Protein AF-A0A246FL75-F1 (afdb_monomer)

Radius of gyration: 16.28 Å; Cα contacts (8 Å, |Δi|>4): 115; chains: 1; bounding box: 49×31×41 Å

Foldseek 3Di:
DDDPVVVVLVVLLVVLLVVLLVVLCVVLVHDSLLSVLLVLLVVCVVVPPQWAALVNSVVVCVVPPVVVPVPPPPPCVVCVVSVQWDADPRRTTHGDPNVVVSVVSSVVSSVVSSCVSVVVPPDD

InterPro domains:
  IPR036388 Winged helix-like DNA-binding domain superfamily [G3DSA:1.10.10.10] (5-122)

Structure (mmCIF, N/CA/C/O backbone):
data_AF-A0A246FL75-F1
#
_entry.id   AF-A0A246FL75-F1
#
loop_
_atom_site.group_PDB
_atom_site.id
_atom_site.type_symbol
_atom_site.label_atom_id
_atom_site.label_alt_id
_atom_site.label_comp_id
_atom_site.label_asym_id
_atom_site.label_entity_id
_atom_site.label_seq_id
_atom_site.pdbx_PDB_ins_code
_atom_site.Cartn_x
_atom_site.Cartn_y
_atom_site.Cartn_z
_atom_site.occupancy
_atom_site.B_iso_or_equiv
_atom_site.auth_seq_id
_atom_site.auth_comp_id
_atom_site.auth_asym_id
_atom_site.auth_atom_id
_atom_site.pdbx_PDB_model_num
ATOM 1 N N . MET A 1 1 ? 35.292 -5.718 -15.835 1.00 43.62 1 MET A N 1
ATOM 2 C CA . MET A 1 1 ? 34.703 -6.523 -14.744 1.00 43.62 1 MET A CA 1
ATOM 3 C C . MET A 1 1 ? 33.230 -6.703 -15.074 1.00 43.62 1 MET A C 1
ATOM 5 O O . MET A 1 1 ? 32.559 -5.697 -15.254 1.00 43.62 1 MET A O 1
ATOM 9 N N . GLN A 1 2 ? 32.762 -7.935 -15.292 1.00 46.88 2 GLN A N 1
ATOM 10 C CA . GLN A 1 2 ? 31.344 -8.217 -15.548 1.00 46.88 2 GLN A CA 1
ATOM 11 C C . GLN A 1 2 ? 30.618 -8.287 -14.202 1.00 46.88 2 GLN A C 1
ATOM 13 O O . GLN A 1 2 ? 31.023 -9.066 -13.342 1.00 46.88 2 GLN A O 1
ATOM 18 N N . LEU A 1 3 ? 29.587 -7.459 -14.013 1.00 48.62 3 LEU A N 1
ATOM 19 C CA . LEU A 1 3 ? 28.677 -7.589 -12.876 1.00 48.62 3 LEU A CA 1
ATOM 20 C C . LEU A 1 3 ? 28.057 -8.995 -12.917 1.00 48.62 3 LEU A C 1
ATOM 22 O O . LEU A 1 3 ? 27.610 -9.414 -13.991 1.00 48.62 3 LEU A O 1
ATOM 26 N N . PRO A 1 4 ? 28.049 -9.743 -11.801 1.00 53.09 4 PRO A N 1
ATOM 27 C CA . PRO A 1 4 ? 27.429 -11.057 -11.756 1.00 53.09 4 PRO A CA 1
ATOM 28 C C . PRO A 1 4 ? 25.963 -10.947 -12.190 1.00 53.09 4 PRO A C 1
ATOM 30 O O . PRO A 1 4 ? 25.232 -10.048 -11.779 1.00 53.09 4 PRO A O 1
ATOM 33 N N . THR A 1 5 ? 25.523 -11.873 -13.039 1.00 56.25 5 THR A N 1
ATOM 34 C CA . THR A 1 5 ? 24.214 -11.875 -13.717 1.00 56.25 5 THR A CA 1
ATOM 35 C C . THR A 1 5 ? 23.024 -11.735 -12.759 1.00 56.25 5 THR A C 1
ATOM 37 O O . THR A 1 5 ? 21.974 -11.228 -13.143 1.00 56.25 5 THR A O 1
ATOM 40 N N . LEU A 1 6 ? 23.200 -12.140 -11.499 1.00 51.84 6 LEU A N 1
ATOM 41 C CA . LEU A 1 6 ? 22.228 -11.991 -10.414 1.00 51.84 6 LEU A CA 1
ATOM 42 C C . LEU A 1 6 ? 22.017 -10.531 -9.982 1.00 51.84 6 LEU A C 1
ATOM 44 O O . LEU A 1 6 ? 20.881 -10.131 -9.737 1.00 51.84 6 LEU A O 1
ATOM 48 N N . GLU A 1 7 ? 23.071 -9.715 -9.940 1.00 53.50 7 GLU A N 1
ATOM 49 C CA . GLU A 1 7 ? 22.963 -8.291 -9.598 1.00 53.50 7 GLU A CA 1
ATOM 50 C C . GLU A 1 7 ? 22.270 -7.509 -10.717 1.00 53.50 7 GLU A C 1
ATOM 52 O O . GLU A 1 7 ? 21.396 -6.686 -10.452 1.00 53.50 7 GLU A O 1
ATOM 57 N N . LEU A 1 8 ? 22.554 -7.845 -11.979 1.00 54.34 8 LEU A N 1
ATOM 58 C CA . LEU A 1 8 ? 21.854 -7.283 -13.142 1.00 54.34 8 LEU A CA 1
ATOM 59 C C . LEU A 1 8 ? 20.356 -7.644 -13.155 1.00 54.34 8 LEU A C 1
ATOM 61 O O . LEU A 1 8 ? 19.514 -6.806 -13.483 1.00 54.34 8 LEU A O 1
ATOM 65 N N . GLN A 1 9 ? 19.995 -8.865 -12.749 1.00 54.00 9 GLN A N 1
ATOM 66 C CA . GLN A 1 9 ? 18.594 -9.281 -12.598 1.00 54.00 9 GLN A CA 1
ATOM 67 C C . GLN A 1 9 ? 17.888 -8.585 -11.420 1.00 54.00 9 GLN A C 1
ATOM 69 O O . GLN A 1 9 ? 16.700 -8.271 -11.504 1.00 54.00 9 GLN A O 1
ATOM 74 N N . GLY A 1 10 ? 18.604 -8.310 -10.327 1.00 55.41 10 GLY A N 1
ATOM 75 C CA . GLY A 1 10 ? 18.089 -7.517 -9.207 1.00 55.41 10 GLY A CA 1
ATOM 76 C C . GLY A 1 10 ? 17.820 -6.061 -9.598 1.00 55.41 10 GLY A C 1
ATOM 77 O O . GLY A 1 10 ? 16.738 -5.535 -9.330 1.00 55.41 10 GLY A O 1
ATOM 78 N N . LEU A 1 11 ? 18.762 -5.439 -10.313 1.00 56.28 11 LEU A N 1
ATOM 79 C CA . LEU A 1 11 ? 18.657 -4.057 -10.795 1.00 56.28 11 LEU A CA 1
ATOM 80 C C . LEU A 1 11 ? 17.522 -3.880 -11.815 1.00 56.28 11 LEU A C 1
ATOM 82 O O . LEU A 1 11 ? 16.777 -2.904 -11.750 1.00 56.28 11 LEU A O 1
ATOM 86 N N . THR A 1 12 ? 17.331 -4.845 -12.718 1.00 59.06 12 THR A N 1
ATOM 87 C CA . THR A 1 12 ? 16.228 -4.819 -13.696 1.00 59.06 12 THR A CA 1
ATOM 88 C C . THR A 1 12 ? 14.854 -5.001 -13.044 1.00 59.06 12 THR A C 1
ATOM 90 O O . THR A 1 12 ? 13.907 -4.326 -13.446 1.00 59.06 12 THR A O 1
ATOM 93 N N . ARG A 1 13 ? 14.729 -5.820 -11.985 1.00 57.38 13 ARG A N 1
ATOM 94 C CA . ARG A 1 13 ? 13.484 -5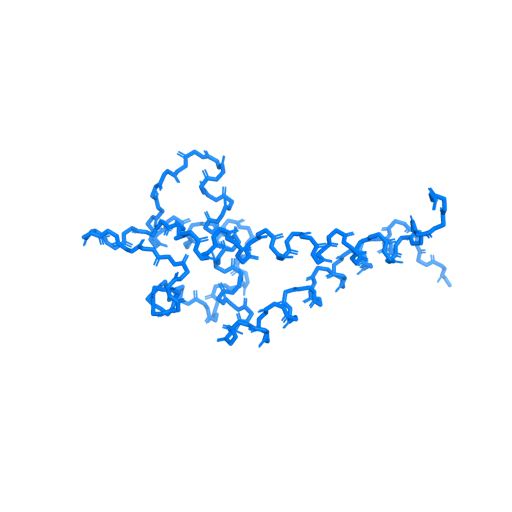.917 -11.190 1.00 57.38 13 ARG A CA 1
ATOM 95 C C . ARG A 1 13 ? 13.166 -4.629 -10.445 1.00 57.38 13 ARG A C 1
ATOM 97 O O . ARG A 1 13 ? 12.018 -4.190 -10.473 1.00 57.38 13 ARG A O 1
ATOM 104 N N . ALA A 1 14 ? 14.164 -4.029 -9.798 1.00 59.53 14 ALA A N 1
ATOM 105 C CA . ALA A 1 14 ? 13.992 -2.776 -9.070 1.00 59.53 14 A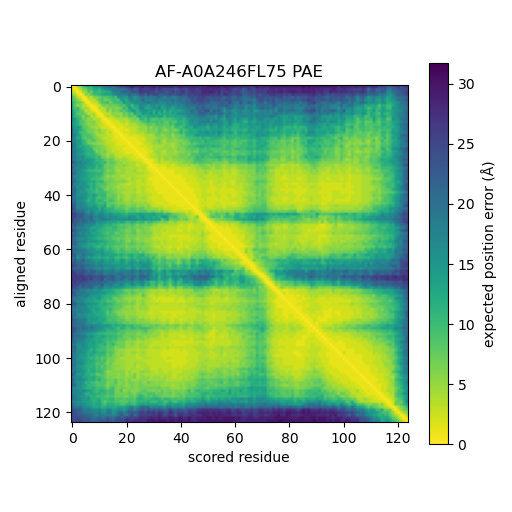LA A CA 1
ATOM 106 C C . ALA A 1 14 ? 13.586 -1.631 -10.015 1.00 59.53 14 ALA A C 1
ATOM 108 O O . ALA A 1 14 ? 12.655 -0.886 -9.712 1.00 59.53 14 ALA A O 1
ATOM 109 N N . ALA A 1 15 ? 14.200 -1.549 -11.200 1.00 59.69 15 ALA A N 1
ATOM 110 C CA . ALA A 1 15 ? 13.850 -0.563 -12.221 1.00 59.69 15 ALA A CA 1
ATOM 111 C C . ALA A 1 15 ? 12.441 -0.787 -12.804 1.00 59.69 15 ALA A C 1
ATOM 113 O O . ALA A 1 15 ? 11.664 0.159 -12.914 1.00 59.69 15 ALA A O 1
ATOM 114 N N . ALA A 1 16 ? 12.069 -2.033 -13.122 1.00 60.72 16 ALA A N 1
ATOM 115 C CA . ALA A 1 16 ? 10.723 -2.366 -13.597 1.00 60.72 16 ALA A CA 1
ATOM 116 C C . ALA A 1 16 ? 9.645 -2.050 -12.546 1.00 60.72 16 ALA A C 1
ATOM 118 O O . ALA A 1 16 ? 8.567 -1.567 -12.884 1.00 60.72 16 ALA A O 1
ATOM 119 N N . TYR A 1 17 ? 9.936 -2.292 -11.266 1.00 64.62 17 TYR A N 1
ATOM 120 C CA . TYR A 1 17 ? 9.052 -1.923 -10.164 1.00 64.62 17 TYR A CA 1
ATOM 121 C C . TYR A 1 17 ? 8.928 -0.402 -10.023 1.00 64.62 17 TYR A C 1
ATOM 123 O O . TYR A 1 17 ? 7.815 0.113 -10.047 1.00 64.62 17 TYR A O 1
ATOM 131 N N . SER A 1 18 ? 10.049 0.322 -9.971 1.00 66.50 18 SER A N 1
ATOM 132 C CA . SER A 1 18 ? 10.076 1.786 -9.856 1.00 66.50 18 SER A CA 1
ATOM 133 C C . SER A 1 18 ? 9.318 2.475 -10.991 1.00 66.50 18 SER A C 1
ATOM 135 O O . SER A 1 18 ? 8.466 3.329 -10.740 1.00 66.50 18 SER A O 1
ATOM 137 N N . ASN A 1 19 ? 9.528 2.037 -12.233 1.00 66.88 19 ASN A N 1
ATOM 138 C CA . ASN A 1 19 ? 8.785 2.584 -13.356 1.00 66.88 19 ASN A CA 1
ATOM 139 C C . ASN A 1 19 ? 7.277 2.290 -13.189 1.00 66.88 19 ASN A C 1
ATOM 141 O O . ASN A 1 19 ? 6.450 3.144 -13.508 1.00 66.88 19 ASN A O 1
ATOM 145 N N . ALA A 1 20 ? 6.890 1.066 -12.785 1.00 66.38 20 ALA A N 1
ATOM 146 C CA . ALA A 1 20 ? 5.476 0.670 -12.721 1.00 66.38 20 ALA A CA 1
ATOM 147 C C . ALA A 1 20 ? 4.722 1.499 -11.672 1.00 66.38 20 ALA A C 1
ATOM 149 O O . ALA A 1 20 ? 3.561 1.863 -11.876 1.00 66.38 20 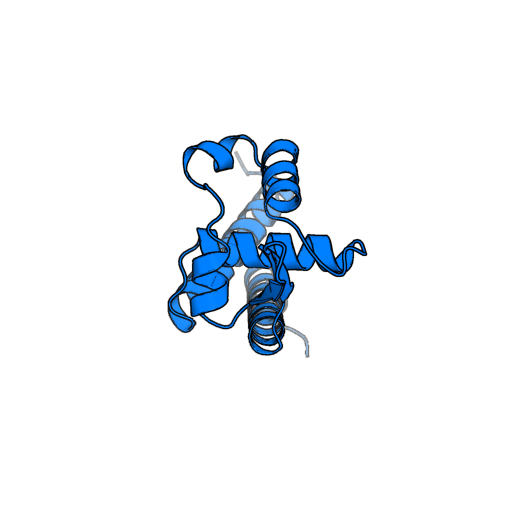ALA A O 1
ATOM 150 N N . LEU A 1 21 ? 5.413 1.842 -10.581 1.00 69.06 21 LEU A N 1
ATOM 151 C CA . LEU A 1 21 ? 4.934 2.787 -9.581 1.00 69.06 21 LEU A CA 1
ATOM 152 C C . LEU A 1 21 ? 4.772 4.189 -10.167 1.00 69.06 21 LEU A C 1
ATOM 154 O O . LEU A 1 21 ? 3.722 4.793 -9.973 1.00 69.06 21 LEU A O 1
ATOM 158 N N . ALA A 1 22 ? 5.767 4.691 -10.905 1.00 70.88 22 ALA A N 1
ATOM 159 C CA . ALA A 1 22 ? 5.730 6.026 -11.501 1.00 70.88 22 ALA A CA 1
ATOM 160 C C . ALA A 1 22 ? 4.601 6.186 -12.536 1.00 70.88 22 ALA A C 1
ATOM 162 O O . ALA A 1 22 ? 3.916 7.209 -12.565 1.00 70.88 22 ALA A O 1
ATOM 163 N N . GLU A 1 23 ? 4.358 5.166 -13.358 1.00 70.50 23 GLU A N 1
ATOM 164 C CA . GLU A 1 23 ? 3.300 5.200 -14.370 1.00 70.50 23 GLU A CA 1
ATOM 165 C C . GLU A 1 23 ? 1.905 5.143 -13.732 1.00 70.50 23 GLU A C 1
ATOM 167 O O . GLU A 1 23 ? 1.012 5.905 -14.099 1.00 70.50 23 GLU A O 1
ATOM 172 N N . ALA A 1 24 ? 1.712 4.301 -12.716 1.00 66.81 24 ALA A N 1
ATOM 173 C CA . ALA A 1 24 ? 0.455 4.266 -11.976 1.00 66.81 24 ALA A CA 1
ATOM 174 C C . ALA A 1 24 ? 0.223 5.536 -11.149 1.00 66.81 24 ALA A C 1
ATOM 176 O O . ALA A 1 24 ? -0.912 6.001 -11.056 1.00 66.81 24 ALA A O 1
ATOM 177 N N . ALA A 1 25 ? 1.286 6.115 -10.586 1.00 72.50 25 ALA A N 1
ATOM 178 C CA . ALA A 1 25 ? 1.245 7.412 -9.924 1.00 72.50 25 ALA A CA 1
ATOM 179 C C . ALA A 1 25 ? 0.713 8.480 -10.893 1.00 72.50 25 ALA A C 1
ATOM 181 O O . ALA A 1 25 ? -0.272 9.154 -10.604 1.00 72.50 25 ALA A O 1
ATOM 182 N N . LYS A 1 26 ? 1.262 8.532 -12.110 1.00 76.44 26 LYS A N 1
ATOM 183 C CA . LYS A 1 26 ? 0.835 9.461 -13.162 1.00 76.44 26 LYS A CA 1
ATOM 184 C C . LYS A 1 26 ? -0.605 9.231 -13.636 1.00 76.44 26 LYS A C 1
ATOM 186 O O . LYS A 1 26 ? -1.347 10.190 -13.813 1.00 76.44 26 LYS A O 1
ATOM 191 N N . GLN A 1 27 ? -1.019 7.979 -13.839 1.00 71.38 27 GLN A N 1
ATOM 192 C CA . GLN A 1 27 ? -2.368 7.649 -14.327 1.00 71.38 27 GLN A CA 1
ATOM 193 C C . GLN A 1 27 ? -3.476 7.952 -13.312 1.00 71.38 27 GLN A C 1
ATOM 195 O O . GLN A 1 27 ? -4.632 8.135 -13.696 1.00 71.38 27 GLN A O 1
ATOM 200 N N . HIS A 1 28 ? -3.135 7.993 -12.025 1.00 69.75 28 HIS A N 1
ATOM 201 C CA . HIS A 1 28 ? -4.092 8.179 -10.939 1.00 69.75 28 HIS A CA 1
ATOM 202 C C . HIS A 1 28 ? -3.910 9.492 -10.170 1.00 69.75 28 HIS A C 1
ATOM 204 O O . HIS A 1 28 ? -4.585 9.669 -9.157 1.00 69.75 28 HIS A O 1
ATOM 210 N N . ASP A 1 29 ? -3.059 10.392 -10.677 1.00 78.50 29 ASP A N 1
ATOM 211 C CA . ASP A 1 29 ? -2.704 11.677 -10.058 1.00 78.50 29 ASP A CA 1
ATOM 212 C C . ASP A 1 29 ? -2.242 11.516 -8.598 1.00 78.50 29 ASP A C 1
ATOM 214 O O . ASP A 1 29 ? -2.673 12.214 -7.682 1.00 78.50 29 ASP A O 1
ATOM 218 N N . LEU A 1 30 ? -1.398 10.506 -8.375 1.00 79.19 30 LEU A N 1
ATOM 219 C CA . LEU A 1 30 ? -0.810 10.188 -7.081 1.00 79.19 30 LEU A CA 1
ATOM 220 C C . LEU A 1 30 ? 0.677 10.526 -7.070 1.00 79.19 30 LEU A C 1
ATOM 222 O O . LEU A 1 30 ? 1.357 10.472 -8.092 1.00 79.19 30 LEU A O 1
ATOM 226 N N . THR A 1 31 ? 1.207 10.805 -5.886 1.00 78.81 31 THR A N 1
ATOM 227 C CA . THR A 1 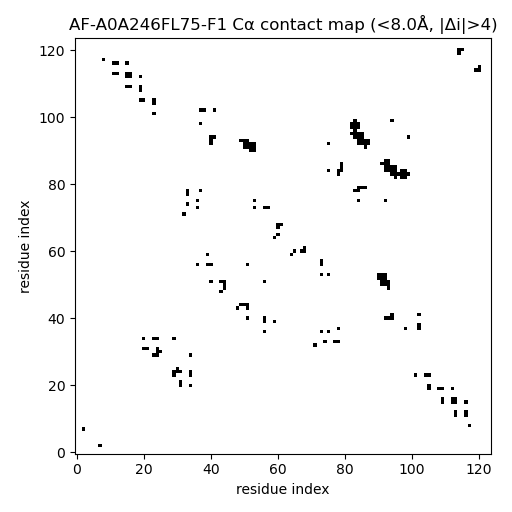31 ? 2.649 10.864 -5.646 1.00 78.81 31 THR A CA 1
ATOM 228 C C . THR A 1 31 ? 3.221 9.459 -5.435 1.00 78.81 31 THR A C 1
ATOM 230 O O . THR A 1 31 ? 2.496 8.520 -5.093 1.00 78.81 31 THR A O 1
ATOM 233 N N . ALA A 1 32 ? 4.538 9.304 -5.600 1.00 75.38 32 ALA A N 1
ATOM 234 C CA . ALA A 1 32 ? 5.225 8.044 -5.305 1.00 75.38 32 ALA A CA 1
ATOM 235 C C . ALA A 1 32 ? 4.957 7.579 -3.859 1.00 75.38 32 ALA A C 1
ATOM 237 O O . ALA A 1 32 ? 4.565 6.432 -3.649 1.00 75.38 32 ALA A O 1
ATOM 238 N N . ASP A 1 33 ? 5.030 8.499 -2.892 1.00 76.94 33 ASP A N 1
ATOM 239 C CA . ASP A 1 33 ? 4.761 8.232 -1.471 1.00 76.94 33 ASP A CA 1
ATOM 240 C C . ASP A 1 33 ? 3.339 7.712 -1.222 1.00 76.94 33 ASP A C 1
ATOM 242 O O . ASP A 1 33 ? 3.110 6.840 -0.380 1.00 76.94 33 ASP A O 1
ATOM 246 N N . GLN A 1 34 ? 2.355 8.228 -1.965 1.00 79.19 34 GLN A N 1
ATOM 247 C CA . GLN A 1 34 ? 0.967 7.777 -1.873 1.00 79.19 34 GLN A CA 1
ATOM 248 C C . GLN A 1 34 ? 0.806 6.353 -2.405 1.00 79.19 34 GLN A C 1
ATOM 250 O O . GLN A 1 34 ? 0.128 5.534 -1.781 1.00 79.19 34 GLN A O 1
ATOM 255 N N . VAL A 1 35 ? 1.449 6.035 -3.530 1.00 80.25 35 VAL A N 1
ATOM 256 C CA . VAL A 1 35 ? 1.450 4.673 -4.077 1.00 80.25 35 VAL A CA 1
ATOM 257 C C . VAL A 1 35 ? 2.158 3.712 -3.118 1.00 80.25 35 VAL A C 1
ATOM 259 O O . VAL A 1 35 ? 1.643 2.625 -2.854 1.00 80.25 35 VAL A O 1
ATOM 262 N N . GLN A 1 36 ? 3.285 4.120 -2.536 1.00 78.81 36 GLN A N 1
ATOM 263 C CA . GLN A 1 36 ? 4.019 3.326 -1.551 1.00 78.81 36 GLN A CA 1
ATOM 264 C C . GLN A 1 36 ? 3.177 3.069 -0.299 1.00 78.81 36 GLN A C 1
ATOM 266 O O . GLN A 1 36 ? 3.029 1.922 0.115 1.00 78.81 36 GLN A O 1
ATOM 271 N N . THR A 1 37 ? 2.513 4.098 0.232 1.00 82.62 37 THR A N 1
ATOM 272 C CA . THR A 1 37 ? 1.576 3.952 1.356 1.00 82.62 37 THR A CA 1
ATOM 273 C C . THR A 1 37 ? 0.452 2.965 1.023 1.00 82.62 37 THR A C 1
ATOM 275 O O . THR A 1 37 ? 0.096 2.119 1.845 1.00 82.62 37 THR A O 1
ATOM 278 N N . LEU A 1 38 ? -0.102 3.023 -0.194 1.00 83.94 38 LEU A N 1
ATOM 279 C CA . LEU A 1 38 ? -1.151 2.103 -0.641 1.00 83.94 38 LEU A CA 1
ATOM 280 C C . LEU A 1 38 ? -0.664 0.645 -0.685 1.00 83.94 38 LEU A C 1
ATOM 282 O O . LEU A 1 38 ? -1.420 -0.271 -0.357 1.00 83.94 38 LEU A O 1
ATOM 286 N N . LEU A 1 39 ? 0.595 0.422 -1.064 1.00 83.12 39 LEU A N 1
ATOM 287 C CA . LEU A 1 39 ? 1.220 -0.902 -1.088 1.00 83.12 39 LEU A CA 1
ATOM 288 C C . LEU A 1 39 ? 1.491 -1.435 0.318 1.00 83.12 39 LEU A C 1
ATOM 290 O O . LEU A 1 39 ? 1.218 -2.607 0.577 1.00 83.12 39 LEU A O 1
ATOM 294 N N . VAL A 1 40 ? 1.947 -0.580 1.236 1.00 84.69 40 VAL A N 1
ATOM 295 C CA . VAL A 1 40 ? 2.099 -0.937 2.654 1.00 84.69 40 VAL A CA 1
ATOM 296 C C . VAL A 1 40 ? 0.746 -1.319 3.252 1.00 84.69 40 VAL A C 1
ATOM 298 O O . VAL A 1 40 ? 0.621 -2.372 3.877 1.00 84.69 40 VAL A O 1
ATOM 301 N N . LEU A 1 41 ? -0.301 -0.532 2.987 1.00 85.75 41 LEU A N 1
ATOM 302 C CA . LEU A 1 41 ? -1.670 -0.861 3.392 1.00 85.75 41 LEU A CA 1
ATOM 303 C C . LEU A 1 41 ? -2.123 -2.214 2.832 1.00 85.75 41 LEU A C 1
ATOM 305 O O . LEU A 1 41 ? -2.668 -3.038 3.565 1.00 85.75 41 LEU A O 1
ATOM 309 N N . ALA A 1 42 ? -1.864 -2.483 1.551 1.00 86.00 42 ALA A N 1
ATOM 310 C CA . ALA A 1 42 ? -2.189 -3.764 0.929 1.00 86.00 42 ALA A CA 1
ATOM 311 C C . ALA A 1 42 ? -1.454 -4.940 1.582 1.00 86.00 42 ALA A C 1
ATOM 313 O O . ALA A 1 42 ? -2.049 -5.998 1.803 1.00 86.00 42 ALA A O 1
ATOM 314 N N . TYR A 1 43 ? -0.175 -4.754 1.905 1.00 85.50 43 TYR A N 1
ATOM 315 C CA . TYR A 1 43 ? 0.633 -5.752 2.591 1.00 85.50 43 TYR A CA 1
ATOM 316 C C . TYR A 1 43 ? 0.092 -6.042 3.995 1.00 85.50 43 TYR A C 1
ATOM 318 O O . TYR A 1 43 ? -0.136 -7.202 4.338 1.00 85.50 43 TYR A O 1
ATOM 326 N N . LEU A 1 44 ? -0.192 -5.001 4.780 1.00 84.44 44 LEU A N 1
ATOM 327 C CA . LEU A 1 44 ? -0.740 -5.132 6.131 1.00 84.44 44 LEU A CA 1
ATOM 328 C C . LEU A 1 44 ? -2.137 -5.777 6.129 1.00 84.44 44 LEU A C 1
ATOM 330 O O . LEU A 1 44 ? -2.431 -6.618 6.978 1.00 84.44 44 LEU A O 1
ATOM 334 N N . HIS A 1 45 ? -2.972 -5.481 5.130 1.00 83.31 45 HIS A N 1
ATOM 335 C CA . HIS A 1 45 ? -4.236 -6.197 4.940 1.00 83.31 45 HIS A CA 1
ATOM 336 C C . HIS A 1 45 ? -4.032 -7.680 4.630 1.00 83.31 45 HIS A C 1
ATOM 338 O O . HIS A 1 45 ? -4.731 -8.532 5.182 1.00 83.31 45 HIS A O 1
ATOM 344 N N . ARG A 1 46 ? -3.062 -8.011 3.770 1.00 81.06 46 ARG A N 1
ATOM 345 C CA . ARG A 1 46 ? -2.749 -9.401 3.418 1.00 81.06 46 ARG A CA 1
ATOM 346 C C . ARG A 1 46 ? -2.223 -10.203 4.612 1.00 81.06 46 ARG A C 1
ATOM 348 O O . ARG A 1 46 ? -2.478 -11.402 4.672 1.00 81.06 46 ARG A O 1
ATOM 355 N N . THR A 1 47 ? -1.527 -9.572 5.556 1.00 81.12 47 THR A N 1
ATOM 356 C CA . THR A 1 47 ? -1.037 -10.231 6.782 1.00 81.12 47 THR A CA 1
ATOM 357 C C . THR A 1 47 ? -2.109 -10.387 7.867 1.00 81.12 47 THR A C 1
ATOM 359 O O . THR A 1 47 ? -1.809 -10.863 8.958 1.00 81.12 47 THR A O 1
ATOM 362 N N . GLY A 1 48 ? -3.370 -10.057 7.559 1.00 77.44 48 GLY A N 1
ATOM 363 C CA . GLY A 1 48 ? -4.531 -10.337 8.407 1.00 77.44 48 GLY A CA 1
ATOM 364 C C . GLY A 1 48 ? -5.110 -9.119 9.128 1.00 77.44 48 GLY A C 1
ATOM 365 O O . GLY A 1 48 ? -6.075 -9.269 9.875 1.00 77.44 48 GLY A O 1
ATOM 366 N N . LYS A 1 49 ? -4.581 -7.908 8.908 1.00 75.88 49 LYS A N 1
ATOM 367 C CA . LYS A 1 49 ? -5.122 -6.691 9.532 1.00 75.88 49 LYS A CA 1
ATOM 368 C C . LYS A 1 49 ? -6.271 -6.133 8.695 1.00 75.88 49 LYS A C 1
ATOM 370 O O . LYS A 1 49 ? -6.053 -5.506 7.666 1.00 75.88 49 LYS A O 1
ATOM 375 N N . ALA A 1 50 ? -7.518 -6.370 9.101 1.00 73.00 50 ALA A N 1
ATOM 376 C CA . ALA A 1 50 ? -8.694 -5.901 8.355 1.00 73.00 50 ALA A CA 1
ATOM 377 C C . ALA A 1 50 ? -8.807 -4.366 8.291 1.00 73.00 50 ALA A C 1
ATOM 379 O O . ALA A 1 50 ? -9.297 -3.844 7.291 1.00 73.00 50 ALA A O 1
ATOM 380 N N . ASN A 1 51 ? -8.303 -3.682 9.317 1.00 84.00 51 ASN A N 1
ATOM 381 C CA . ASN A 1 51 ? -8.152 -2.237 9.404 1.00 84.00 51 ASN A CA 1
ATOM 382 C C . ASN A 1 51 ? -6.711 -1.929 9.826 1.00 84.00 51 ASN A C 1
ATOM 384 O O . ASN A 1 51 ? -6.125 -2.687 10.605 1.00 84.00 51 ASN A O 1
ATOM 388 N N . VAL A 1 52 ? -6.141 -0.848 9.298 1.00 84.69 52 VAL A N 1
ATOM 389 C CA . VAL A 1 52 ? -4.748 -0.475 9.555 1.00 84.69 52 VAL A CA 1
ATOM 390 C C . VAL A 1 52 ? -4.685 0.927 10.146 1.00 84.69 52 VAL A C 1
ATOM 392 O O . VAL A 1 52 ? -5.081 1.893 9.497 1.00 84.69 52 VAL A O 1
ATOM 395 N N . SER A 1 53 ? -4.170 1.060 11.365 1.00 87.19 53 SER A N 1
ATOM 396 C CA . SER A 1 53 ? -3.982 2.373 11.988 1.00 87.19 53 SER A CA 1
ATOM 397 C C . SER A 1 53 ? -2.759 3.100 11.402 1.00 87.19 53 SER A C 1
ATOM 399 O O . SER A 1 53 ? -1.802 2.448 10.975 1.00 87.19 53 SER A O 1
ATOM 401 N N . PRO A 1 54 ? -2.709 4.445 11.440 1.00 81.81 54 PRO A N 1
ATOM 402 C CA . PRO A 1 54 ? -1.525 5.196 11.016 1.00 81.81 54 PRO A CA 1
ATOM 403 C C . PRO A 1 54 ? -0.240 4.772 11.743 1.00 81.81 54 PRO A C 1
ATOM 405 O O . PRO A 1 54 ? 0.824 4.723 11.129 1.00 81.81 54 PRO A O 1
ATOM 408 N N . SER A 1 55 ? -0.337 4.402 13.027 1.00 82.75 55 SER A N 1
ATOM 409 C CA . SER A 1 55 ? 0.799 3.873 13.793 1.00 82.75 55 SER A CA 1
ATOM 410 C C . SER A 1 55 ? 1.351 2.584 13.191 1.00 82.75 55 SER A C 1
ATOM 412 O O . SER A 1 55 ? 2.554 2.476 13.023 1.00 82.75 55 SER A O 1
ATOM 414 N N . GLN A 1 56 ? 0.498 1.654 12.757 1.00 84.38 56 GLN A N 1
ATOM 415 C CA . GLN A 1 56 ? 0.947 0.403 12.140 1.00 84.38 56 GLN A CA 1
ATOM 416 C C . GLN A 1 56 ? 1.641 0.614 10.792 1.00 84.38 56 GLN A C 1
ATOM 418 O O . GLN A 1 56 ? 2.507 -0.178 10.420 1.00 84.38 56 GLN A O 1
ATOM 423 N N . ILE A 1 57 ? 1.259 1.658 10.052 1.00 81.50 57 ILE A N 1
ATOM 424 C CA . ILE A 1 57 ? 1.949 2.039 8.817 1.00 81.50 57 ILE A CA 1
ATOM 425 C C . ILE A 1 57 ? 3.329 2.617 9.159 1.00 81.50 57 ILE A C 1
ATOM 427 O O . ILE A 1 57 ? 4.325 2.219 8.563 1.00 81.50 57 ILE A O 1
ATOM 431 N N . ASN A 1 58 ? 3.410 3.499 10.158 1.00 78.94 58 ASN A N 1
ATOM 432 C CA . ASN A 1 58 ? 4.684 4.053 10.622 1.00 78.94 58 ASN A CA 1
ATOM 433 C C . ASN A 1 58 ? 5.618 2.978 11.204 1.00 78.94 58 ASN A C 1
ATOM 435 O O . ASN A 1 58 ? 6.821 3.021 10.953 1.00 78.94 58 ASN A O 1
ATOM 439 N N . ASP A 1 59 ? 5.083 1.993 11.929 1.00 82.38 59 ASP A N 1
ATOM 440 C CA . ASP A 1 59 ? 5.843 0.851 12.449 1.00 82.38 59 ASP A CA 1
ATOM 441 C C . ASP A 1 59 ? 6.455 0.036 11.303 1.00 82.38 59 ASP A C 1
ATOM 443 O O . ASP A 1 59 ? 7.610 -0.388 11.382 1.00 82.38 59 ASP A O 1
ATOM 447 N N . PHE A 1 60 ? 5.707 -0.151 10.207 1.00 82.50 60 PHE A N 1
ATOM 448 C CA . PHE A 1 60 ? 6.219 -0.808 9.006 1.00 82.50 60 PHE A CA 1
ATOM 449 C C . PHE A 1 60 ? 7.399 -0.032 8.412 1.00 82.50 60 PHE A C 1
ATOM 451 O O . PHE A 1 60 ? 8.454 -0.625 8.190 1.00 82.50 60 PHE A O 1
ATOM 458 N N . TYR A 1 61 ? 7.259 1.283 8.216 1.00 76.94 61 TYR A N 1
ATOM 459 C CA . TYR A 1 61 ? 8.354 2.115 7.706 1.00 76.94 61 TYR A CA 1
ATOM 460 C C . TYR A 1 61 ? 9.571 2.087 8.632 1.00 76.94 61 TYR A C 1
ATOM 462 O O . TYR A 1 61 ? 10.682 1.867 8.171 1.00 76.94 61 TYR A O 1
ATOM 470 N N . THR A 1 62 ? 9.365 2.181 9.945 1.00 74.12 62 THR A N 1
ATOM 471 C CA . THR A 1 62 ? 10.452 2.100 10.935 1.00 74.12 62 THR A CA 1
ATOM 472 C C . THR A 1 62 ? 11.201 0.769 10.875 1.00 74.12 62 THR A C 1
ATOM 474 O O . THR A 1 62 ? 12.410 0.725 11.088 1.00 74.12 62 THR A O 1
ATOM 477 N N . THR A 1 63 ? 10.495 -0.322 10.576 1.00 76.25 63 THR A N 1
ATOM 478 C CA . THR A 1 63 ? 11.076 -1.670 10.558 1.00 76.25 63 THR A CA 1
ATOM 479 C C . THR A 1 63 ? 11.806 -1.978 9.251 1.00 76.25 63 THR A C 1
ATOM 481 O O . THR A 1 63 ? 12.846 -2.632 9.277 1.00 76.25 63 THR A O 1
ATOM 484 N N . TYR A 1 64 ? 11.255 -1.557 8.110 1.00 68.69 64 TYR A N 1
ATOM 485 C CA . TYR A 1 64 ? 11.704 -2.018 6.791 1.00 68.69 64 TYR A CA 1
ATOM 486 C C . TYR A 1 64 ? 12.358 -0.936 5.932 1.00 68.69 64 TYR A C 1
ATOM 488 O O . TYR A 1 64 ? 13.155 -1.270 5.060 1.00 68.69 64 TYR A O 1
ATOM 496 N N . GLU A 1 65 ? 12.049 0.338 6.169 1.00 64.06 65 GLU A N 1
ATOM 497 C CA . GLU A 1 65 ? 12.575 1.473 5.404 1.00 64.06 65 GLU A CA 1
ATOM 498 C C . GLU A 1 65 ? 12.840 2.669 6.341 1.00 64.06 65 GLU A C 1
ATOM 500 O O . GLU A 1 65 ? 12.199 3.715 6.207 1.00 64.06 65 GLU A O 1
ATOM 505 N N . PRO A 1 66 ? 13.759 2.539 7.321 1.00 58.91 66 PRO A N 1
ATOM 506 C CA . PRO A 1 66 ? 13.999 3.580 8.322 1.00 58.91 66 PRO A CA 1
ATOM 507 C C . PRO A 1 66 ? 14.453 4.908 7.697 1.00 58.91 66 PRO A C 1
ATOM 509 O O . PRO A 1 66 ? 14.118 5.969 8.215 1.00 58.91 66 PRO A O 1
ATOM 512 N N . ASP A 1 67 ? 15.124 4.859 6.544 1.00 60.94 67 ASP A N 1
ATOM 513 C CA . ASP A 1 67 ? 15.566 6.043 5.795 1.00 60.94 67 ASP A CA 1
ATOM 514 C C . ASP A 1 67 ? 14.414 6.749 5.046 1.00 60.94 67 ASP A C 1
ATOM 516 O O . ASP A 1 67 ? 14.535 7.912 4.666 1.00 60.94 67 ASP A O 1
ATOM 520 N N . ALA A 1 68 ? 13.264 6.087 4.856 1.00 58.47 68 ALA A N 1
ATOM 521 C CA . ALA A 1 68 ? 12.078 6.680 4.226 1.00 58.47 68 ALA A CA 1
ATOM 522 C C . ALA A 1 68 ? 11.249 7.552 5.196 1.00 58.47 68 ALA A C 1
ATOM 524 O O . ALA A 1 68 ? 10.329 8.264 4.773 1.00 58.47 68 ALA A O 1
ATOM 525 N N . LEU A 1 69 ? 11.562 7.518 6.500 1.00 49.44 69 LEU A N 1
ATOM 526 C CA . LEU A 1 69 ? 10.830 8.241 7.547 1.00 49.44 69 LEU A CA 1
ATOM 527 C C . LEU A 1 69 ? 11.034 9.758 7.513 1.00 49.44 69 LEU A C 1
ATOM 529 O O . LEU A 1 69 ? 10.114 10.482 7.895 1.00 49.44 69 LEU A O 1
ATOM 533 N N . GLU A 1 70 ? 12.187 10.260 7.053 1.00 48.34 70 GLU A N 1
ATOM 534 C CA . GLU A 1 70 ? 12.486 11.701 7.137 1.00 48.34 70 GLU A CA 1
ATOM 535 C C . GLU A 1 70 ? 11.571 12.573 6.256 1.00 48.34 70 GLU A C 1
ATOM 537 O O . GLU A 1 70 ? 11.379 13.753 6.547 1.00 48.34 70 GLU A O 1
ATOM 542 N N . SER A 1 71 ? 10.934 11.996 5.231 1.00 47.88 71 SER A N 1
ATOM 543 C CA . SER A 1 71 ? 10.052 12.721 4.300 1.00 47.88 71 SER A CA 1
ATOM 544 C C . SER A 1 71 ? 8.560 12.404 4.471 1.00 47.88 71 SER A C 1
ATOM 546 O O . SER A 1 71 ? 7.704 13.154 3.996 1.00 47.88 71 SER A O 1
ATOM 548 N N . THR A 1 72 ? 8.204 11.319 5.165 1.00 51.94 72 THR A N 1
ATOM 549 C CA . THR A 1 72 ? 6.886 10.695 4.976 1.00 51.94 72 THR A CA 1
ATOM 550 C C . THR A 1 72 ? 6.114 10.570 6.285 1.00 51.94 72 THR A C 1
ATOM 552 O O . THR A 1 72 ? 5.884 9.480 6.800 1.00 51.94 72 THR A O 1
ATOM 555 N N . LYS A 1 73 ? 5.612 11.691 6.825 1.00 57.41 73 LYS A N 1
ATOM 556 C CA . LYS A 1 73 ? 4.410 11.598 7.671 1.00 57.41 73 LYS A CA 1
ATOM 557 C C . LYS A 1 73 ? 3.290 11.070 6.781 1.00 57.41 73 LYS A C 1
ATOM 559 O O . LYS A 1 73 ? 2.750 11.813 5.962 1.00 57.41 73 LYS A O 1
ATOM 564 N N . VAL A 1 74 ? 2.981 9.784 6.917 1.00 61.88 74 VAL A N 1
ATOM 565 C CA . VAL A 1 74 ? 1.984 9.085 6.107 1.00 61.88 74 VAL A CA 1
ATOM 566 C C . VAL A 1 74 ? 0.651 9.828 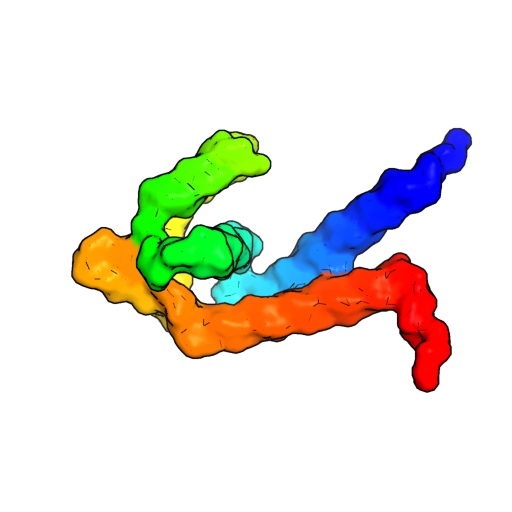6.181 1.00 61.88 74 VAL A C 1
ATOM 568 O O . VAL A 1 74 ? -0.056 9.783 7.187 1.00 61.88 74 VAL A O 1
ATOM 571 N N . ASN A 1 75 ? 0.292 10.523 5.101 1.00 70.19 75 ASN A N 1
ATOM 572 C CA . ASN A 1 75 ? -0.977 11.230 5.008 1.00 70.19 75 ASN A CA 1
ATOM 573 C C . ASN A 1 75 ? -2.014 10.335 4.325 1.00 70.19 75 ASN A C 1
ATOM 575 O O . ASN A 1 75 ? -2.289 10.451 3.128 1.00 70.19 75 ASN A O 1
ATOM 579 N N . VAL A 1 76 ? -2.605 9.440 5.118 1.00 77.00 76 VAL A N 1
ATOM 580 C CA . VAL A 1 76 ? -3.713 8.576 4.683 1.00 77.00 76 VAL A CA 1
ATOM 581 C C . VAL A 1 76 ? -4.946 9.403 4.277 1.00 77.00 76 VAL A C 1
ATOM 583 O O . VAL A 1 76 ? -5.740 8.961 3.448 1.00 77.00 76 VAL A O 1
ATOM 586 N N . GLY A 1 77 ? -5.072 10.640 4.775 1.00 79.50 77 GLY A N 1
ATOM 587 C CA . GLY A 1 77 ? -6.130 11.578 4.392 1.00 79.50 77 GLY A CA 1
ATOM 588 C C . GLY A 1 77 ? -6.166 11.846 2.887 1.00 79.50 77 GLY A C 1
ATOM 589 O O . GLY A 1 77 ? -7.223 11.734 2.275 1.00 79.50 77 GLY A O 1
ATOM 590 N N . LYS A 1 78 ? -5.009 12.055 2.247 1.00 80.19 78 LYS A N 1
ATOM 591 C CA . LYS A 1 78 ? -4.956 12.247 0.786 1.00 80.19 78 LYS A CA 1
ATOM 592 C C . LYS A 1 78 ? -5.364 10.995 -0.002 1.00 80.19 78 LYS A C 1
ATOM 594 O O . LYS A 1 78 ? -5.963 11.096 -1.070 1.00 80.19 78 LYS A O 1
ATOM 599 N N . LEU A 1 79 ? -5.081 9.798 0.520 1.00 84.81 79 LEU A N 1
ATOM 600 C CA . LEU A 1 79 ? -5.571 8.553 -0.086 1.00 84.81 79 LEU A CA 1
ATOM 601 C C . LEU A 1 79 ? -7.095 8.424 0.051 1.00 84.81 79 LEU A C 1
ATOM 603 O O . LEU A 1 79 ? -7.749 7.866 -0.837 1.00 84.81 79 LEU A O 1
ATOM 607 N N . ALA A 1 80 ? -7.660 8.931 1.149 1.00 86.69 80 ALA A N 1
ATOM 608 C CA . ALA A 1 80 ? -9.101 8.964 1.372 1.00 86.69 80 ALA A CA 1
ATOM 609 C C . ALA A 1 80 ? -9.786 9.977 0.438 1.00 86.69 80 ALA A C 1
ATOM 611 O O . ALA A 1 80 ? -10.790 9.640 -0.189 1.00 86.69 80 ALA A O 1
ATOM 612 N N . GLU A 1 81 ? -9.199 11.164 0.247 1.00 86.06 81 GLU A N 1
ATOM 613 C CA . GLU A 1 81 ? -9.636 12.164 -0.744 1.00 86.06 81 GLU A CA 1
ATOM 614 C C . GLU A 1 81 ? -9.642 11.584 -2.167 1.00 86.06 81 GLU A C 1
ATOM 616 O O . GLU A 1 81 ? -10.619 11.725 -2.908 1.00 86.06 81 GLU A O 1
ATOM 621 N N . ALA A 1 82 ? -8.605 10.816 -2.523 1.00 83.81 82 ALA A N 1
ATOM 622 C CA . ALA A 1 82 ? -8.525 10.088 -3.789 1.00 83.81 82 ALA A CA 1
ATOM 623 C C . ALA A 1 82 ? -9.503 8.894 -3.888 1.00 83.81 82 ALA A C 1
ATOM 625 O O . ALA A 1 82 ? -9.566 8.220 -4.928 1.00 83.81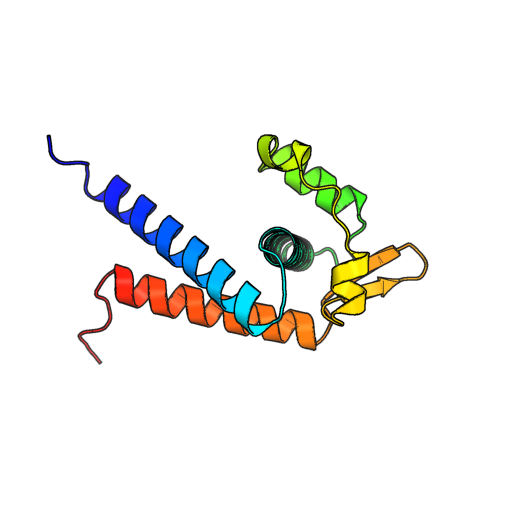 82 ALA A O 1
ATOM 626 N N . LYS A 1 83 ? -10.288 8.623 -2.836 1.00 88.94 83 LYS A N 1
ATOM 627 C CA . LYS A 1 83 ? -11.213 7.486 -2.689 1.00 88.94 83 LYS A CA 1
ATOM 628 C C . LYS A 1 83 ? -10.527 6.125 -2.806 1.00 88.94 83 LYS A C 1
ATOM 630 O O . LYS A 1 83 ? -11.168 5.153 -3.203 1.00 88.94 83 LYS A O 1
ATOM 635 N N . LEU A 1 84 ? -9.231 6.035 -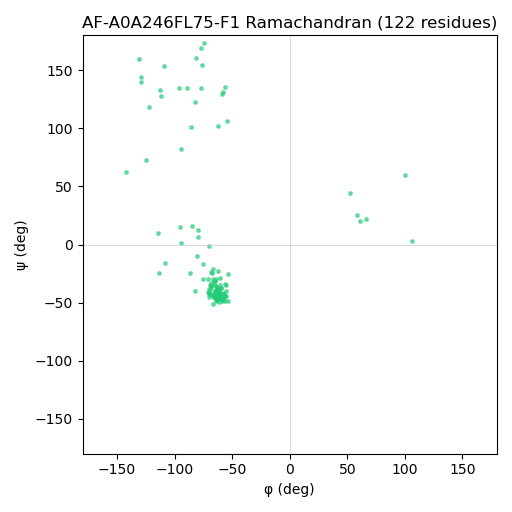2.513 1.00 88.19 84 LEU A N 1
ATOM 636 C CA . LEU A 1 84 ? -8.451 4.789 -2.563 1.00 88.19 84 LEU A CA 1
ATOM 637 C C . LEU A 1 84 ? -8.537 4.005 -1.254 1.00 88.19 84 LEU A C 1
ATOM 639 O O . LEU A 1 84 ? -8.399 2.782 -1.247 1.00 88.19 84 LEU A O 1
ATOM 643 N N . VAL A 1 85 ? -8.824 4.703 -0.161 1.00 90.00 85 VAL A N 1
ATOM 644 C CA . VAL A 1 85 ? -9.072 4.115 1.152 1.00 90.00 85 VAL A CA 1
ATOM 645 C C . VAL A 1 85 ? -10.353 4.685 1.747 1.00 90.00 85 VAL A C 1
ATOM 647 O O . VAL A 1 85 ? -10.830 5.744 1.343 1.00 90.00 85 VAL A O 1
ATOM 650 N N . VAL A 1 86 ? -10.911 3.957 2.701 1.00 91.00 86 VAL A N 1
ATOM 651 C CA . VAL A 1 86 ? -11.992 4.390 3.581 1.00 91.00 86 VAL A CA 1
ATOM 652 C C . VAL A 1 86 ? -11.405 4.480 4.982 1.00 91.00 86 VAL A C 1
ATOM 654 O O . VAL A 1 86 ? -10.703 3.561 5.406 1.00 91.00 86 VAL A O 1
ATOM 657 N N . LEU A 1 87 ? -11.673 5.586 5.671 1.00 89.62 87 LEU A N 1
ATOM 658 C CA . LEU A 1 87 ? -11.266 5.787 7.058 1.00 89.62 87 LEU A CA 1
ATOM 659 C C . LEU A 1 87 ? -12.426 5.428 7.990 1.00 89.62 87 LEU A C 1
ATOM 661 O O . LEU A 1 87 ? -13.567 5.822 7.737 1.00 89.62 87 LEU A O 1
ATOM 665 N N . SER A 1 88 ? -12.140 4.678 9.053 1.00 87.81 88 SER A N 1
ATOM 666 C CA . SER A 1 88 ? -13.072 4.479 10.164 1.00 87.81 88 SER A CA 1
ATOM 667 C C . SER A 1 88 ? -13.158 5.737 11.041 1.00 87.81 88 SER A C 1
ATOM 669 O O . SER A 1 88 ? -12.393 6.691 10.866 1.00 87.81 88 SER A O 1
ATOM 671 N N . ALA A 1 89 ? -14.079 5.741 12.012 1.00 84.06 89 ALA A N 1
ATOM 672 C CA . ALA A 1 89 ? -14.166 6.810 13.010 1.00 84.06 89 ALA A CA 1
ATOM 673 C C . ALA A 1 89 ? -12.841 6.992 13.778 1.00 84.06 89 ALA A C 1
ATOM 675 O O . ALA A 1 89 ? -12.436 8.120 14.050 1.00 84.06 89 ALA A O 1
ATOM 676 N N . ASP A 1 90 ? -12.123 5.890 14.008 1.00 85.44 90 ASP A N 1
ATOM 677 C CA . ASP A 1 90 ? -10.834 5.843 14.704 1.00 85.44 90 ASP A CA 1
ATOM 678 C C . ASP A 1 90 ? -9.631 6.130 13.782 1.00 85.44 90 ASP A C 1
ATOM 680 O O . ASP A 1 90 ? -8.488 5.846 14.132 1.00 85.44 90 ASP A O 1
ATOM 684 N N . GLN A 1 91 ? -9.872 6.688 12.587 1.00 83.56 91 GLN A N 1
ATOM 685 C CA . GLN A 1 91 ? -8.852 6.963 11.563 1.00 83.56 91 GLN A CA 1
ATOM 686 C C . GLN A 1 91 ? -8.121 5.710 11.053 1.00 83.56 91 GLN A C 1
ATOM 688 O O . GLN A 1 91 ? -7.038 5.812 10.472 1.00 83.56 91 GLN A O 1
ATOM 693 N N . GLU A 1 92 ? -8.702 4.522 11.224 1.00 87.56 92 GLU A N 1
ATOM 694 C CA . GLU A 1 92 ? -8.134 3.309 10.649 1.00 87.56 92 GLU A CA 1
ATOM 695 C C . GLU A 1 92 ? -8.436 3.240 9.156 1.00 87.56 92 GLU A C 1
ATOM 697 O O . GLU A 1 92 ? -9.562 3.457 8.706 1.00 87.56 92 GLU A O 1
ATOM 702 N N . ALA A 1 93 ? -7.416 2.902 8.381 1.00 87.75 93 ALA A N 1
ATOM 703 C CA . ALA A 1 93 ? -7.481 2.816 6.942 1.00 87.75 93 ALA A CA 1
ATOM 704 C C . ALA A 1 93 ? -7.893 1.418 6.494 1.00 87.75 93 ALA A C 1
ATOM 706 O O . ALA A 1 93 ? -7.334 0.406 6.929 1.00 87.75 93 ALA A O 1
ATOM 707 N N . ARG A 1 94 ? -8.820 1.375 5.543 1.00 89.94 94 ARG A N 1
ATOM 708 C CA . ARG A 1 94 ? -9.144 0.177 4.777 1.00 89.94 94 ARG A CA 1
ATOM 709 C C . ARG A 1 94 ? -9.114 0.480 3.290 1.00 89.94 94 ARG A C 1
ATOM 711 O O . ARG A 1 94 ? -9.613 1.515 2.861 1.00 89.94 94 ARG A O 1
ATOM 718 N N . LEU A 1 95 ? -8.588 -0.436 2.481 1.00 89.56 95 LEU A N 1
ATOM 719 C CA . LEU A 1 95 ? -8.653 -0.301 1.023 1.00 89.56 95 LEU A CA 1
ATOM 720 C C . LEU A 1 95 ? -10.106 -0.213 0.530 1.00 89.56 95 LEU A C 1
ATOM 722 O O . LEU A 1 95 ? -10.941 -1.063 0.847 1.00 89.56 95 LEU A O 1
ATOM 726 N N . SER A 1 96 ? -10.390 0.796 -0.294 1.00 90.44 96 SER A N 1
ATOM 727 C CA . SER A 1 96 ? -11.654 0.884 -1.026 1.00 90.44 96 SER A CA 1
ATOM 728 C C . SER A 1 96 ? -11.645 -0.067 -2.230 1.00 90.44 96 SER A C 1
ATOM 730 O O . SER A 1 96 ? -10.596 -0.568 -2.644 1.00 90.44 96 SER A O 1
ATOM 732 N N . SER A 1 97 ? -12.800 -0.273 -2.868 1.00 89.94 97 SER A N 1
ATOM 733 C CA . SER A 1 97 ? -12.873 -1.001 -4.144 1.00 89.94 97 SER A CA 1
ATOM 734 C C . SER A 1 97 ? -11.966 -0.384 -5.219 1.00 89.94 97 SER A C 1
ATOM 736 O O . SER A 1 97 ? -11.277 -1.116 -5.932 1.00 89.94 97 SER A O 1
ATOM 738 N N . LYS A 1 98 ? -11.896 0.953 -5.282 1.00 87.94 98 LYS A N 1
ATOM 739 C CA . LYS A 1 98 ? -11.002 1.699 -6.179 1.00 87.94 98 LYS A CA 1
ATOM 740 C C . LYS A 1 98 ? -9.528 1.462 -5.831 1.00 87.94 98 LYS A C 1
ATOM 742 O O . LYS A 1 98 ? -8.734 1.214 -6.734 1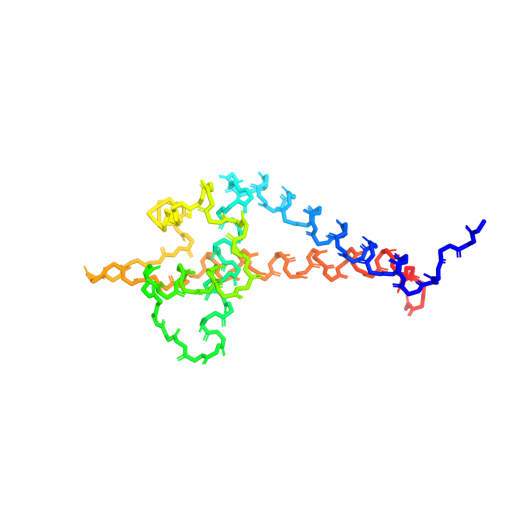.00 87.94 98 LYS A O 1
ATOM 747 N N . GLY A 1 99 ? -9.168 1.476 -4.546 1.00 87.12 99 GLY A N 1
ATOM 748 C CA . GLY A 1 99 ? -7.806 1.176 -4.088 1.00 87.12 99 GLY A CA 1
ATOM 749 C C . GLY A 1 99 ? -7.365 -0.241 -4.450 1.00 87.12 99 GLY A C 1
ATOM 750 O O . GLY A 1 99 ? -6.284 -0.436 -5.000 1.00 87.12 99 GLY A O 1
ATOM 751 N N . VAL A 1 100 ? -8.237 -1.232 -4.241 1.00 87.62 100 VAL A N 1
ATOM 752 C CA . VAL A 1 100 ? -7.980 -2.623 -4.650 1.00 87.62 100 VAL A CA 1
ATOM 753 C C . VAL A 1 100 ? -7.812 -2.736 -6.167 1.00 87.62 100 VAL A C 1
ATOM 755 O O . VAL A 1 100 ? -6.942 -3.470 -6.638 1.00 87.62 100 VAL A O 1
ATOM 758 N N . GLN A 1 101 ? -8.627 -2.029 -6.953 1.00 87.81 101 GLN A N 1
ATOM 759 C CA . GLN A 1 101 ? -8.517 -2.047 -8.411 1.00 87.81 101 GLN A CA 1
ATOM 760 C C . GLN A 1 101 ? -7.199 -1.429 -8.890 1.00 87.81 101 GLN A C 1
ATOM 762 O O . GLN A 1 101 ? -6.540 -2.018 -9.746 1.00 87.81 101 GLN A O 1
ATOM 767 N N . LEU A 1 102 ? -6.780 -0.310 -8.296 1.00 85.75 102 LEU A N 1
ATOM 768 C CA . LEU A 1 102 ? -5.485 0.309 -8.568 1.00 85.75 102 LEU A CA 1
ATOM 769 C C . LEU A 1 102 ? -4.328 -0.656 -8.276 1.00 85.75 102 LEU A C 1
ATOM 771 O O . LEU A 1 102 ? -3.472 -0.869 -9.129 1.00 85.75 102 LEU A O 1
ATOM 775 N N . LEU A 1 103 ? -4.342 -1.313 -7.115 1.00 84.81 103 LEU A N 1
ATOM 776 C CA . LEU A 1 103 ? -3.324 -2.301 -6.745 1.00 84.81 103 LEU A CA 1
ATOM 777 C C . LEU A 1 103 ? -3.262 -3.480 -7.725 1.00 84.81 103 LEU A C 1
ATOM 779 O O . LEU A 1 103 ? -2.179 -3.960 -8.056 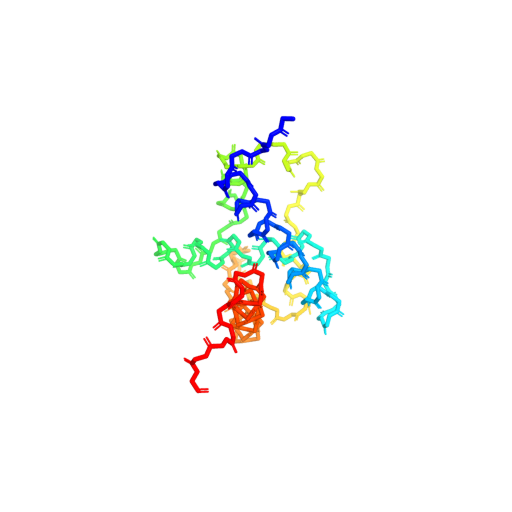1.00 84.81 103 LEU A O 1
ATOM 783 N N . LYS A 1 104 ? -4.411 -3.934 -8.240 1.00 84.44 104 LYS A N 1
ATOM 784 C CA . LYS A 1 104 ? -4.451 -4.966 -9.288 1.00 84.44 104 LYS A CA 1
ATOM 785 C C . LYS A 1 104 ? -3.831 -4.475 -10.596 1.00 84.44 104 LYS A C 1
ATOM 787 O O . LYS A 1 104 ? -3.118 -5.242 -11.240 1.00 84.44 104 LYS A O 1
ATOM 792 N N . THR A 1 105 ? -4.091 -3.231 -10.995 1.00 82.94 105 THR A N 1
ATOM 793 C CA . THR A 1 105 ? -3.473 -2.622 -12.184 1.00 82.94 105 THR A CA 1
ATOM 794 C C . THR A 1 105 ? -1.960 -2.510 -12.015 1.00 82.94 105 THR A C 1
ATOM 796 O O . THR A 1 105 ? -1.221 -2.975 -12.878 1.00 82.94 105 THR A O 1
ATOM 799 N N . LEU A 1 106 ? -1.504 -2.002 -10.869 1.00 79.31 106 LEU A N 1
ATOM 800 C CA . LEU A 1 106 ? -0.093 -1.930 -10.482 1.00 79.31 106 LEU A CA 1
ATOM 801 C C . LEU A 1 106 ? 0.597 -3.291 -10.566 1.00 79.31 106 LEU A C 1
ATOM 803 O O . LEU A 1 106 ? 1.644 -3.423 -11.193 1.00 79.31 106 LEU A O 1
ATOM 807 N N . HIS A 1 107 ? -0.020 -4.322 -9.989 1.00 78.88 107 HIS A N 1
ATOM 808 C CA . HIS A 1 107 ? 0.520 -5.674 -10.034 1.00 78.88 107 HIS A CA 1
ATOM 809 C C . HIS A 1 107 ? 0.636 -6.199 -11.472 1.00 78.88 107 HIS A C 1
ATOM 811 O O . HIS A 1 107 ? 1.664 -6.762 -11.835 1.00 78.88 107 HIS A O 1
ATOM 817 N N . LYS A 1 108 ? -0.377 -5.971 -12.319 1.00 79.75 108 LYS A N 1
ATOM 818 C CA . LYS A 1 108 ? -0.332 -6.363 -13.738 1.00 79.75 108 LYS A CA 1
ATOM 819 C C . LYS A 1 108 ? 0.771 -5.639 -14.508 1.00 79.75 108 LYS A C 1
ATOM 821 O O . LYS A 1 108 ? 1.464 -6.281 -15.290 1.00 79.75 108 LYS A O 1
ATOM 826 N N . LEU A 1 109 ? 0.938 -4.334 -14.290 1.00 74.44 109 LEU A N 1
ATOM 827 C CA . LEU A 1 109 ? 2.003 -3.544 -14.915 1.00 74.44 109 LEU A CA 1
ATOM 828 C C . LEU A 1 109 ? 3.382 -4.034 -14.471 1.00 74.44 109 LEU A C 1
ATOM 830 O O . LEU A 1 109 ? 4.244 -4.269 -15.313 1.00 74.44 109 LEU A O 1
ATOM 834 N N . HIS A 1 110 ? 3.556 -4.281 -13.171 1.00 72.12 110 HIS A N 1
ATOM 835 C CA . HIS A 1 110 ? 4.792 -4.836 -12.634 1.00 72.12 110 HIS A CA 1
ATOM 836 C C . HIS A 1 110 ? 5.117 -6.208 -13.235 1.00 72.12 110 HIS A C 1
ATOM 838 O O . HIS A 1 110 ? 6.241 -6.423 -13.670 1.00 72.12 110 HIS A O 1
ATOM 844 N N . VAL A 1 111 ? 4.141 -7.120 -13.309 1.00 71.44 111 VAL A N 1
ATOM 845 C CA . VAL A 1 111 ? 4.334 -8.448 -13.915 1.00 71.44 111 VAL A CA 1
ATOM 846 C C . VAL A 1 111 ? 4.663 -8.333 -15.400 1.00 71.44 111 VAL A C 1
ATOM 848 O O . VAL A 1 111 ? 5.571 -9.016 -15.861 1.00 71.44 111 VAL A O 1
ATOM 851 N N . LYS A 1 112 ? 3.976 -7.455 -16.144 1.00 72.06 112 LYS A N 1
ATOM 852 C CA . LYS A 1 112 ? 4.260 -7.222 -17.566 1.00 72.06 112 LYS A CA 1
ATOM 853 C C . LYS A 1 112 ? 5.697 -6.748 -17.766 1.00 72.06 112 LYS A C 1
ATOM 855 O O . LYS A 1 112 ? 6.416 -7.315 -18.572 1.00 72.06 112 LYS A O 1
ATOM 860 N N . TRP A 1 113 ? 6.145 -5.763 -16.997 1.00 67.62 113 TRP A N 1
ATOM 861 C CA . TRP A 1 113 ? 7.500 -5.233 -17.144 1.00 67.62 113 TRP A CA 1
ATOM 862 C C . TRP A 1 113 ? 8.574 -6.138 -16.573 1.00 67.62 113 TRP A C 1
ATOM 864 O O . TRP A 1 113 ? 9.676 -6.166 -17.105 1.00 67.62 113 TRP A O 1
ATOM 874 N N . ALA A 1 114 ? 8.265 -6.925 -15.545 1.00 66.06 114 ALA A N 1
ATOM 875 C CA . ALA A 1 114 ? 9.126 -8.022 -15.141 1.00 66.06 114 ALA A CA 1
ATOM 876 C C . ALA A 1 114 ? 9.227 -9.073 -16.262 1.00 66.06 114 ALA A C 1
ATOM 878 O O . ALA A 1 114 ? 10.309 -9.575 -16.514 1.00 66.06 114 ALA A O 1
ATOM 879 N N . ALA A 1 115 ? 8.155 -9.383 -16.992 1.00 66.94 115 ALA A N 1
ATOM 880 C CA . ALA A 1 115 ? 8.247 -10.280 -18.145 1.00 66.94 115 ALA A CA 1
ATOM 881 C C . ALA A 1 115 ? 9.087 -9.666 -19.283 1.00 66.94 115 ALA A C 1
ATOM 883 O O . ALA A 1 115 ? 9.985 -10.333 -19.799 1.00 66.94 115 ALA A O 1
ATOM 884 N N . ASP A 1 116 ? 8.861 -8.389 -19.607 1.00 66.06 116 ASP A N 1
ATOM 885 C CA . ASP A 1 116 ? 9.592 -7.652 -20.648 1.00 66.06 116 ASP A CA 1
ATOM 886 C C . ASP A 1 116 ? 11.090 -7.532 -20.310 1.00 66.06 116 ASP A C 1
ATOM 888 O O . ASP A 1 116 ? 11.947 -7.825 -21.143 1.00 66.06 116 ASP A O 1
ATOM 892 N N . ALA A 1 117 ? 11.425 -7.172 -19.066 1.00 61.72 117 ALA A N 1
ATOM 893 C CA . ALA A 1 117 ? 12.802 -7.008 -18.593 1.00 61.72 117 ALA A CA 1
ATOM 894 C C . ALA A 1 117 ? 13.581 -8.332 -18.522 1.00 61.72 117 ALA A C 1
ATOM 896 O O . ALA A 1 117 ? 14.807 -8.328 -18.603 1.00 61.72 117 ALA A O 1
ATOM 897 N N . PHE A 1 118 ? 12.880 -9.461 -18.382 1.00 59.00 118 PHE A N 1
ATOM 898 C CA . PHE A 1 118 ? 13.474 -10.799 -18.388 1.00 59.00 118 PHE A CA 1
ATOM 899 C C . PHE A 1 118 ? 13.442 -11.465 -19.774 1.00 59.00 118 PHE A C 1
ATOM 901 O O . PHE A 1 118 ? 13.906 -12.595 -19.906 1.00 59.00 118 PHE A O 1
ATOM 908 N N . GLY A 1 119 ? 12.920 -10.792 -20.809 1.00 55.66 119 GLY A N 1
ATOM 909 C CA . GLY A 1 119 ? 12.814 -11.352 -22.159 1.00 55.66 119 GLY A CA 1
ATOM 910 C C . GLY A 1 119 ? 11.838 -12.531 -22.276 1.00 55.66 119 GLY A C 1
ATOM 911 O O . GLY A 1 119 ? 11.945 -13.321 -23.209 1.00 55.66 119 GLY A O 1
ATOM 912 N N . LEU A 1 120 ? 10.877 -12.664 -21.353 1.00 52.12 120 LEU A N 1
ATOM 913 C CA . LEU A 1 120 ? 9.923 -13.784 -21.292 1.00 52.12 120 LEU A CA 1
ATOM 914 C C . LEU A 1 120 ? 8.743 -13.668 -22.284 1.00 52.12 120 LEU A C 1
ATOM 916 O O . LEU A 1 120 ? 7.782 -14.422 -22.176 1.00 52.12 120 LEU A O 1
ATOM 920 N N . LEU A 1 121 ? 8.799 -12.752 -23.259 1.00 44.59 121 LEU A N 1
ATOM 921 C CA . LEU A 1 121 ? 7.762 -12.577 -24.292 1.00 44.59 121 LEU A CA 1
ATOM 922 C C . LEU A 1 121 ? 8.025 -13.309 -25.620 1.00 44.59 121 LEU A C 1
ATOM 924 O O . LEU A 1 121 ? 7.341 -13.053 -26.608 1.00 44.59 121 LEU A O 1
ATOM 928 N N . HIS A 1 122 ? 8.948 -14.266 -25.661 1.00 39.59 122 HIS A N 1
ATOM 929 C CA . HIS A 1 122 ? 8.971 -15.255 -26.739 1.00 39.59 122 HIS A CA 1
ATOM 930 C C . HIS A 1 122 ? 8.610 -16.622 -26.151 1.00 39.59 122 HIS A C 1
ATOM 932 O O . HIS A 1 122 ? 9.228 -17.025 -25.174 1.00 39.59 122 HIS A O 1
ATOM 938 N N . PHE A 1 123 ? 7.623 -17.295 -26.761 1.00 35.81 123 PHE A N 1
ATOM 939 C CA . PHE A 1 123 ? 6.984 -18.580 -26.407 1.00 35.81 123 PHE A CA 1
ATOM 940 C C . PHE A 1 123 ? 5.625 -18.512 -25.681 1.00 35.81 123 PHE A C 1
ATOM 942 O O . PHE A 1 123 ? 5.470 -19.105 -24.618 1.00 35.81 123 PHE A O 1
ATOM 949 N N . VAL A 1 124 ? 4.617 -17.890 -26.309 1.00 35.38 124 VAL A N 1
ATOM 950 C CA . VAL A 1 124 ? 3.299 -18.530 -26.539 1.00 35.38 124 VAL A CA 1
ATOM 951 C C . VAL A 1 124 ? 2.794 -18.109 -27.913 1.00 35.38 124 VAL A C 1
ATOM 953 O O . VAL A 1 124 ? 2.878 -16.895 -28.201 1.00 35.38 124 VAL A O 1
#

Nearest PDB structures (foldseek):
  7kfo-assembly1_A-2  TM=5.431E-01  e=1.988E-02  Variovorax paradoxus
  8cdv-assembly1_C  TM=6.415E-01  e=3.026E+00  Bacillus subtilis subsp. subtilis str. 168
  2g9w-assembly1_B  TM=6.587E-01  e=4.332E+00  Mycobacterium tuberculosis H37Rv
  4mxa-assembly1_A  TM=3.356E-01  e=5.184E+00  Neospora caninum Liverpool
  3i7b-assembly1_A  TM=2.890E-01  e=3.844E+00  Toxoplasma gondii

Sequence (124 aa):
MQLPTLELQGLTRAAAYSNALAEAAKQHDLTADQVQTLLVLAYLHRTGKANVSPSQINDFYTTYEPDALESTKVNVGKLAEAKLVVLSADQEARLSSKGVQLLKTLHKLHVKWAADAFGLLHFV

pLDDT: mean 72.59, std 13.86, range [35.38, 91.0]

Mean predicted aligned error: 9.81 Å

Solvent-accessible surface area (backbone atoms only — not comparable to full-atom values): 7047 Å² total; per-residue (Å²): 134,82,77,57,71,66,60,57,52,49,53,48,47,53,49,29,44,52,51,30,49,52,51,51,15,64,77,66,79,43,50,68,68,55,52,51,50,52,50,52,51,51,50,46,40,72,75,67,37,82,57,41,44,66,64,61,54,51,50,48,36,60,72,77,37,59,84,58,54,88,81,50,79,81,60,62,64,61,39,36,75,71,48,28,28,44,68,47,96,85,56,24,40,29,77,24,74,57,27,52,50,51,52,53,50,42,49,51,47,29,53,50,37,46,35,58,74,67,61,63,82,69,90,131

Secondary structure (DSSP, 8-state):
-PPPHHHHHHHHHHHHHHHHHHHHHHHTT--HHHHHHHHHHHHHHHTT-SSB-HHHHHHHHHHH-GGGTTT----HHHHHHTTSEEE-TT--EEE-HHHHHHHHHHHHHHHHHHHHHTTTTS--

Organism: NCBI:txid2006685